Protein AF-A0A1H9GTB2-F1 (afdb_monomer_lite)

Organism: NCBI:txid89093

Foldseek 3Di:
DDQPDDPDDDCQPAPEALLVVLVVVLVVVVVVVVVCVVVVNDDWDKAKDKDAQQASYWYFYDPVRHIQPVHGQHDRMDIFDIFIDGPVDDSQLRCQRRQCRVCVSSVHRGHCAADNNSDGNDPPPD

pLDDT: mean 78.17, std 16.49, range [28.39, 95.5]

Secondary structure (DSSP, 8-state):
-------SS----EEEEHHHHHHHHHHHHHHHHHHHHHTT-PSPEEE--EEES-TT-EEEETTTTEE-TT-S---SEEEPPPEEE-SSS-HHHHHHHHHHHHHHHTT-SS-SSB-TTS-BSSTT--

Radius of gyration: 16.0 Å; chains: 1; bounding box: 36×33×42 Å

Structure (mmCIF, N/CA/C/O backbone):
data_AF-A0A1H9GTB2-F1
#
_entry.id   AF-A0A1H9GTB2-F1
#
loop_
_atom_site.group_PDB
_atom_site.id
_atom_site.type_symbol
_atom_site.label_atom_id
_atom_site.label_alt_id
_atom_site.label_comp_id
_atom_site.label_asym_id
_atom_site.label_entity_id
_atom_site.label_seq_id
_atom_site.pdbx_PDB_ins_code
_atom_site.Cartn_x
_atom_site.Cartn_y
_atom_site.Cartn_z
_atom_site.occupancy
_atom_site.B_iso_or_equiv
_atom_site.auth_seq_id
_atom_site.auth_comp_id
_atom_site.auth_asym_id
_atom_site.auth_atom_id
_atom_site.pdbx_PDB_model_num
ATOM 1 N N . MET A 1 1 ? 3.329 20.624 -9.822 1.00 33.88 1 MET A N 1
ATOM 2 C CA . MET A 1 1 ? 4.555 19.827 -9.603 1.00 33.88 1 MET A CA 1
ATOM 3 C C . MET A 1 1 ? 5.157 19.514 -10.962 1.00 33.88 1 MET A C 1
ATOM 5 O O . MET A 1 1 ? 4.438 19.056 -11.838 1.00 33.88 1 MET A O 1
ATOM 9 N N . MET A 1 2 ? 6.417 19.890 -11.166 1.00 28.39 2 MET A N 1
ATOM 10 C CA . MET A 1 2 ? 7.123 19.830 -12.449 1.00 28.39 2 MET A CA 1
ATOM 11 C C . MET A 1 2 ? 7.707 18.425 -12.641 1.00 28.39 2 MET A C 1
ATOM 13 O O . MET A 1 2 ? 8.536 18.002 -11.838 1.00 28.39 2 MET A O 1
ATOM 17 N N . ASN A 1 3 ? 7.294 17.713 -13.693 1.00 39.34 3 ASN A N 1
ATOM 18 C CA . ASN A 1 3 ? 7.993 16.511 -14.145 1.00 39.34 3 ASN A CA 1
ATOM 19 C C . ASN A 1 3 ? 9.388 16.935 -14.614 1.00 39.34 3 ASN A C 1
ATOM 21 O O . ASN A 1 3 ? 9.522 17.688 -15.579 1.00 39.34 3 ASN A O 1
ATOM 25 N N . ARG A 1 4 ? 10.431 16.489 -13.912 1.00 37.97 4 ARG A N 1
ATOM 26 C CA . ARG A 1 4 ? 11.813 16.672 -14.353 1.00 37.97 4 ARG A CA 1
ATOM 27 C C . ARG A 1 4 ? 12.033 15.747 -15.549 1.00 37.97 4 ARG A C 1
ATOM 29 O O . ARG A 1 4 ? 12.238 14.550 -15.381 1.00 37.97 4 ARG A O 1
ATOM 36 N N . VAL A 1 5 ? 11.939 16.298 -16.755 1.00 40.97 5 VAL A N 1
ATOM 37 C CA . VAL A 1 5 ? 12.338 15.599 -17.979 1.00 40.97 5 VAL A CA 1
ATOM 38 C C . VAL A 1 5 ? 13.863 15.524 -17.968 1.00 40.97 5 VAL A C 1
ATOM 40 O O . VAL A 1 5 ? 14.547 16.543 -18.051 1.00 40.97 5 VAL A O 1
ATOM 43 N N . SER A 1 6 ? 14.395 14.321 -17.769 1.00 39.34 6 SER A N 1
ATOM 44 C CA . SER A 1 6 ? 15.819 14.035 -17.924 1.00 39.34 6 SER A CA 1
ATOM 45 C C . SER A 1 6 ? 16.153 14.055 -19.417 1.00 39.34 6 SER A C 1
ATOM 47 O O . SER A 1 6 ? 15.658 13.219 -20.172 1.00 39.34 6 SER A O 1
ATOM 49 N N . ASN A 1 7 ? 16.967 15.020 -19.848 1.00 38.88 7 ASN A N 1
ATOM 50 C CA . ASN A 1 7 ? 17.449 15.167 -21.226 1.00 38.88 7 ASN A CA 1
ATOM 51 C C . ASN A 1 7 ? 18.557 14.150 -21.555 1.00 38.88 7 ASN A C 1
ATOM 53 O O . ASN A 1 7 ? 19.655 14.539 -21.933 1.00 38.88 7 ASN A O 1
ATOM 57 N N . ASN A 1 8 ? 18.269 12.856 -21.426 1.00 40.38 8 ASN A N 1
ATOM 58 C CA . ASN A 1 8 ? 19.108 11.780 -21.947 1.00 40.38 8 ASN A CA 1
ATOM 59 C C . ASN A 1 8 ? 18.211 10.752 -22.648 1.00 40.38 8 ASN A C 1
ATOM 61 O O . ASN A 1 8 ? 17.549 9.974 -21.972 1.00 40.38 8 ASN A O 1
ATOM 65 N N . GLY A 1 9 ? 18.201 10.777 -23.984 1.00 40.00 9 GLY A N 1
ATOM 66 C CA . GLY A 1 9 ? 18.066 9.628 -24.899 1.00 40.00 9 GLY A CA 1
ATOM 67 C C . GLY A 1 9 ? 16.837 8.716 -24.854 1.00 40.00 9 GLY A C 1
ATOM 68 O O . GLY A 1 9 ? 16.240 8.508 -25.894 1.00 40.00 9 GLY A O 1
ATOM 69 N N . ASP A 1 10 ? 16.445 8.196 -23.697 1.00 43.06 10 ASP A N 1
ATOM 70 C CA . ASP A 1 10 ? 15.351 7.241 -23.509 1.00 43.06 10 ASP A CA 1
ATOM 71 C C . ASP A 1 10 ? 14.720 7.509 -22.140 1.00 43.06 10 ASP A C 1
ATOM 73 O O . ASP A 1 10 ? 15.022 6.876 -21.127 1.00 43.06 10 ASP A O 1
ATOM 77 N N . SER A 1 11 ? 13.855 8.520 -22.074 1.00 45.69 11 SER A N 1
ATOM 78 C CA . SER A 1 11 ? 13.128 8.860 -20.850 1.00 45.69 11 SER A CA 1
ATOM 79 C C . SER A 1 11 ? 1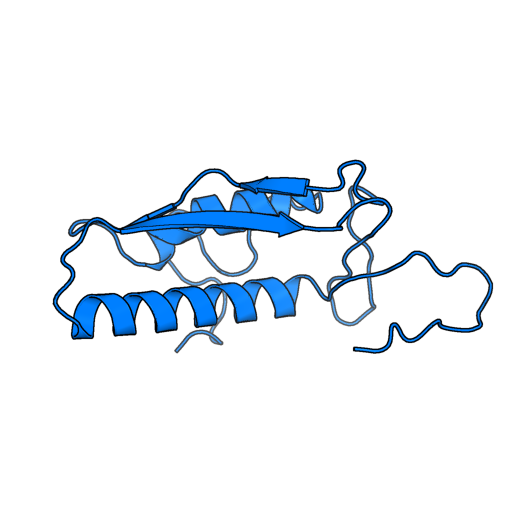1.930 7.925 -20.680 1.00 45.69 11 SER A C 1
ATOM 81 O O . SER A 1 11 ? 10.780 8.324 -20.839 1.00 45.69 11 SER A O 1
ATOM 83 N N . GLN A 1 12 ? 12.199 6.662 -20.331 1.00 54.88 12 GLN A N 1
ATOM 84 C CA . GLN A 1 12 ? 11.199 5.808 -19.686 1.00 54.88 12 GLN A CA 1
ATOM 85 C C . GLN A 1 12 ? 10.668 6.588 -18.470 1.00 54.88 12 GLN A C 1
ATOM 87 O O . GLN A 1 12 ? 11.468 6.926 -17.587 1.00 54.88 12 GLN A O 1
ATOM 92 N N . PRO A 1 13 ? 9.374 6.955 -18.413 1.00 60.03 13 PRO A N 1
ATOM 93 C CA . PRO A 1 13 ? 8.840 7.788 -17.346 1.00 60.03 13 PRO A CA 1
ATOM 94 C C . PRO A 1 13 ? 8.769 6.952 -16.065 1.00 60.03 13 PRO A C 1
ATOM 96 O O . PRO A 1 13 ? 7.751 6.356 -15.721 1.00 60.03 13 PRO A O 1
ATOM 99 N N . THR A 1 14 ? 9.898 6.889 -15.370 1.00 63.69 14 THR A N 1
ATOM 100 C CA . THR A 1 14 ? 10.035 6.242 -14.071 1.00 63.69 14 THR A CA 1
ATOM 101 C C . THR A 1 14 ? 9.286 7.099 -13.062 1.00 63.69 14 THR A C 1
ATOM 103 O O . THR A 1 14 ? 9.642 8.261 -12.863 1.00 63.69 14 THR A O 1
ATOM 106 N N . ILE A 1 15 ? 8.220 6.572 -12.459 1.00 61.81 15 ILE A N 1
ATOM 107 C CA . ILE A 1 15 ? 7.374 7.380 -11.569 1.00 61.81 15 ILE A CA 1
ATOM 108 C C . ILE A 1 15 ? 7.927 7.422 -10.152 1.00 61.81 15 ILE A C 1
ATOM 110 O O . ILE A 1 15 ? 7.918 8.488 -9.545 1.00 61.81 15 ILE A O 1
ATOM 114 N N . TYR A 1 16 ? 8.361 6.277 -9.610 1.00 68.50 16 TYR A N 1
ATOM 115 C CA . TYR A 1 16 ? 8.626 6.132 -8.176 1.00 68.50 16 TYR A CA 1
ATOM 116 C C . TYR A 1 16 ? 9.695 5.081 -7.873 1.00 68.50 16 TYR A C 1
ATOM 118 O O . TYR A 1 16 ? 9.810 4.077 -8.572 1.00 68.50 16 TYR A O 1
ATOM 126 N N . ARG A 1 17 ? 10.425 5.308 -6.776 1.00 81.19 17 ARG A N 1
ATOM 127 C CA . ARG A 1 17 ? 11.180 4.273 -6.064 1.00 81.19 17 ARG A CA 1
ATOM 128 C C . ARG A 1 17 ? 10.197 3.442 -5.239 1.00 81.19 17 ARG A C 1
ATOM 130 O O . ARG A 1 17 ? 9.597 3.985 -4.312 1.00 81.19 17 ARG A O 1
ATOM 137 N N . TRP A 1 18 ? 9.988 2.186 -5.627 1.00 82.25 18 TRP A N 1
ATOM 138 C CA . TRP A 1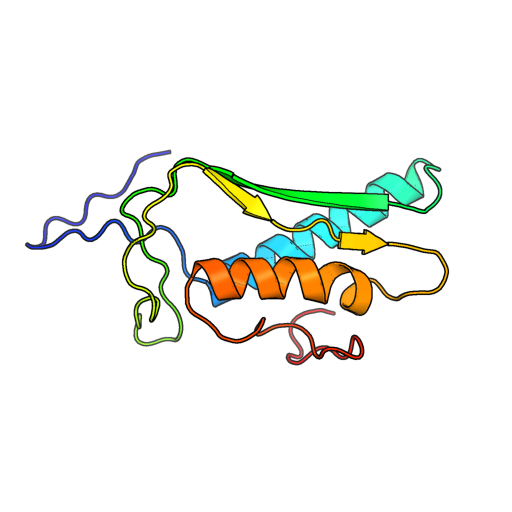 18 ? 8.984 1.279 -5.066 1.00 82.25 18 TRP A CA 1
ATOM 139 C C . TRP A 1 18 ? 9.165 1.084 -3.561 1.00 82.25 18 TRP A C 1
ATOM 141 O O . TRP A 1 18 ? 8.225 1.320 -2.814 1.00 82.25 18 TRP A O 1
ATOM 151 N N . ASP A 1 19 ? 10.386 0.778 -3.123 1.00 79.00 19 ASP A N 1
ATOM 152 C CA . ASP A 1 19 ? 10.764 0.600 -1.715 1.00 79.00 19 ASP A CA 1
ATOM 153 C C . ASP A 1 19 ? 10.309 1.771 -0.827 1.00 79.00 19 ASP A C 1
ATOM 155 O O . ASP A 1 19 ? 9.662 1.593 0.202 1.00 79.00 19 ASP A O 1
ATOM 159 N N . ARG A 1 20 ? 10.576 2.999 -1.277 1.00 84.25 20 ARG A N 1
ATOM 160 C CA . ARG A 1 20 ? 10.210 4.218 -0.543 1.00 84.25 20 ARG A CA 1
ATOM 161 C C . ARG A 1 20 ? 8.724 4.531 -0.627 1.00 84.25 20 ARG A C 1
ATOM 163 O O . ARG A 1 20 ? 8.152 5.069 0.316 1.00 84.25 20 ARG A O 1
ATOM 170 N N . PHE A 1 21 ? 8.114 4.273 -1.781 1.00 86.00 21 PHE A N 1
ATOM 171 C CA . PHE A 1 21 ? 6.685 4.487 -1.974 1.00 86.00 21 PHE A CA 1
ATOM 172 C C . PHE A 1 21 ? 5.871 3.557 -1.076 1.00 86.00 21 PHE A C 1
ATOM 174 O O . PHE A 1 21 ? 4.928 4.009 -0.432 1.00 86.00 21 PHE A O 1
ATOM 181 N N . GLU A 1 22 ? 6.259 2.286 -1.025 1.00 86.75 22 GLU A N 1
ATOM 182 C CA . GLU A 1 22 ? 5.618 1.253 -0.223 1.00 86.75 22 GLU A CA 1
ATOM 183 C C . GLU A 1 22 ? 5.634 1.636 1.263 1.00 86.75 22 GLU A C 1
ATOM 185 O O . GLU A 1 22 ? 4.580 1.685 1.901 1.00 86.75 22 GLU A O 1
ATOM 190 N N . GLU A 1 23 ? 6.806 2.011 1.786 1.00 87.50 23 GLU A N 1
ATOM 191 C CA . GLU A 1 23 ? 6.973 2.469 3.171 1.00 87.50 23 GLU A CA 1
ATOM 192 C C . GLU A 1 23 ? 6.144 3.725 3.463 1.00 87.50 23 GLU A C 1
ATOM 194 O O . GLU A 1 23 ? 5.387 3.780 4.435 1.00 87.50 23 GLU A O 1
ATOM 199 N N . TYR A 1 24 ? 6.235 4.733 2.592 1.00 89.62 24 TYR A N 1
ATOM 200 C CA . TYR A 1 24 ? 5.500 5.980 2.771 1.00 89.62 24 TYR A CA 1
ATOM 201 C C . TYR A 1 24 ? 3.984 5.760 2.769 1.00 89.62 24 TYR A C 1
ATOM 203 O O . TYR A 1 24 ? 3.270 6.344 3.586 1.00 89.62 24 TYR A O 1
ATOM 211 N N . LEU A 1 25 ? 3.483 4.907 1.874 1.00 90.38 25 LEU A N 1
ATOM 212 C CA . LEU A 1 25 ? 2.066 4.580 1.801 1.00 90.38 25 LEU A CA 1
ATOM 213 C C . LEU A 1 25 ? 1.601 3.864 3.073 1.00 90.38 25 LEU A C 1
ATOM 215 O O . LEU A 1 25 ? 0.574 4.246 3.629 1.00 90.38 25 LEU A O 1
ATOM 219 N N . ALA A 1 26 ? 2.361 2.880 3.563 1.00 89.94 26 ALA A N 1
ATOM 220 C CA . ALA A 1 26 ? 2.058 2.182 4.812 1.00 89.94 26 ALA A CA 1
ATOM 221 C C . ALA A 1 26 ? 1.927 3.152 5.994 1.00 89.94 26 ALA A C 1
ATOM 223 O O . ALA A 1 26 ? 0.926 3.117 6.713 1.00 89.94 26 ALA A O 1
ATOM 224 N N . ILE A 1 27 ? 2.901 4.055 6.152 1.00 90.62 27 ILE A N 1
ATOM 225 C CA . ILE A 1 27 ? 2.903 5.069 7.214 1.00 90.62 27 ILE A CA 1
ATOM 226 C C . ILE A 1 27 ? 1.668 5.963 7.103 1.00 90.62 27 ILE A C 1
ATOM 228 O O . ILE A 1 27 ? 0.963 6.164 8.088 1.00 90.62 27 ILE A O 1
ATOM 232 N N . LYS A 1 28 ? 1.355 6.467 5.904 1.00 92.94 28 LYS A N 1
ATOM 233 C CA . LYS A 1 28 ? 0.209 7.369 5.712 1.00 92.94 28 LYS A CA 1
ATOM 234 C C . LYS A 1 28 ? -1.131 6.690 5.957 1.00 92.94 28 LYS A C 1
ATOM 236 O O . LYS A 1 28 ? -2.045 7.328 6.471 1.00 92.94 28 LYS A O 1
ATOM 241 N N . ILE A 1 29 ? -1.254 5.409 5.616 1.00 91.75 29 ILE A N 1
ATOM 242 C CA . ILE A 1 29 ? -2.457 4.638 5.930 1.00 91.75 29 ILE A CA 1
ATOM 243 C C . ILE A 1 29 ? -2.568 4.456 7.449 1.00 91.75 29 ILE A C 1
ATOM 245 O O . ILE A 1 29 ? -3.634 4.735 7.993 1.00 91.75 29 ILE A O 1
ATOM 249 N N . LYS A 1 30 ? -1.482 4.073 8.139 1.00 90.69 30 LYS A N 1
ATOM 250 C CA . LYS A 1 30 ? -1.455 3.941 9.607 1.00 90.69 30 LYS A CA 1
ATOM 251 C C . LYS A 1 30 ? -1.877 5.240 10.301 1.00 90.69 30 LYS A C 1
ATOM 253 O O . LYS A 1 30 ? -2.826 5.218 11.078 1.00 90.69 30 LYS A O 1
ATOM 258 N N . GLU A 1 31 ? -1.248 6.362 9.951 1.00 92.88 31 GLU A N 1
ATOM 259 C CA . GLU A 1 31 ? -1.586 7.688 10.490 1.00 92.88 31 GLU A CA 1
ATOM 260 C C . GLU A 1 31 ? -3.069 8.036 10.263 1.00 92.88 31 GLU A C 1
ATOM 262 O O . GLU A 1 31 ? -3.745 8.529 11.163 1.00 92.88 31 GLU A O 1
ATOM 267 N N . LEU A 1 32 ? -3.608 7.764 9.067 1.00 91.94 32 LEU A N 1
ATOM 268 C CA . LEU A 1 32 ? -5.017 8.022 8.766 1.00 91.94 32 LEU A CA 1
ATOM 269 C C . LEU A 1 32 ? -5.953 7.185 9.646 1.00 91.94 32 LEU A C 1
ATOM 271 O O . LEU A 1 32 ? -6.976 7.688 10.104 1.00 91.94 32 LEU A O 1
ATOM 275 N N . ILE A 1 33 ? -5.624 5.915 9.875 1.00 90.75 33 ILE A N 1
ATOM 276 C CA . ILE A 1 33 ? -6.420 5.027 10.728 1.00 90.75 33 ILE A CA 1
ATOM 277 C C . ILE A 1 33 ? -6.404 5.508 12.173 1.00 90.75 33 ILE A C 1
ATOM 279 O O . ILE A 1 33 ? -7.461 5.546 12.794 1.00 90.75 33 ILE A O 1
ATOM 283 N N . GLU A 1 34 ? -5.240 5.890 12.695 1.00 91.38 34 GLU A N 1
ATOM 284 C CA . GLU A 1 34 ? -5.109 6.442 14.047 1.00 91.38 34 GLU A CA 1
ATOM 285 C C . GLU A 1 34 ? -6.009 7.672 14.212 1.00 91.38 34 GLU A C 1
ATOM 287 O O . GLU A 1 34 ? -6.833 7.710 15.122 1.00 91.38 34 GLU A O 1
ATOM 292 N N . VAL A 1 35 ? -5.981 8.597 13.245 1.00 94.75 35 VAL A N 1
ATOM 293 C CA . VAL A 1 35 ? -6.887 9.755 13.231 1.00 94.75 35 VAL A CA 1
ATOM 294 C C . VAL A 1 35 ? -8.359 9.325 13.194 1.00 94.75 35 VAL A C 1
ATOM 296 O O . VAL A 1 35 ? -9.168 9.851 13.946 1.00 94.75 35 VAL A O 1
ATOM 299 N N . ILE A 1 36 ? -8.747 8.369 12.348 1.00 91.88 36 ILE A N 1
ATOM 300 C CA . ILE A 1 36 ? -10.140 7.890 12.268 1.00 91.88 36 ILE A CA 1
ATOM 301 C C . ILE A 1 36 ? -10.618 7.332 13.621 1.00 91.88 36 ILE A C 1
ATOM 303 O O . ILE A 1 36 ? -11.732 7.638 14.057 1.00 91.88 36 ILE A O 1
ATOM 307 N N . LEU A 1 37 ? -9.773 6.545 14.292 1.00 90.56 37 LEU A N 1
ATOM 308 C CA . LEU A 1 37 ? -10.076 5.950 15.593 1.00 90.56 37 LEU A CA 1
ATOM 309 C C . LEU A 1 37 ? -10.161 7.010 16.699 1.00 90.56 37 LEU A C 1
ATOM 311 O O . LEU A 1 37 ? -11.086 6.955 17.511 1.00 90.56 37 LEU A O 1
ATOM 315 N N . ASP A 1 38 ? -9.269 8.003 16.692 1.00 94.25 38 ASP A N 1
ATOM 316 C CA . ASP A 1 38 ? -9.277 9.125 17.642 1.00 94.25 38 ASP A CA 1
ATOM 317 C C . ASP A 1 38 ? -10.557 9.969 17.537 1.00 94.25 38 ASP A C 1
ATOM 319 O O . ASP A 1 38 ? -11.038 10.518 18.528 1.00 94.25 38 ASP A O 1
ATOM 323 N N . TYR A 1 39 ? -11.160 10.027 16.347 1.00 95.50 39 TYR A N 1
ATOM 324 C CA . TYR A 1 39 ? -12.461 10.664 16.117 1.00 95.50 39 TYR A CA 1
ATOM 325 C C . TYR A 1 39 ? -13.661 9.790 16.529 1.00 95.50 39 TYR A C 1
ATOM 327 O O . TYR A 1 39 ? -14.812 10.187 16.338 1.00 95.50 39 TYR A O 1
ATOM 335 N N . GLY A 1 40 ? -13.422 8.610 17.108 1.00 91.88 40 GLY A N 1
ATOM 336 C CA . GLY A 1 40 ? -14.461 7.713 17.613 1.00 91.88 40 GLY A CA 1
ATOM 337 C C . GLY A 1 40 ? -15.143 6.866 16.538 1.00 91.88 40 GLY A C 1
ATOM 338 O O . GLY A 1 40 ? -16.184 6.263 16.808 1.00 91.88 40 GLY A O 1
ATOM 339 N N . ILE A 1 41 ? -14.586 6.795 15.325 1.00 91.06 41 ILE A N 1
ATOM 340 C CA . ILE A 1 41 ? -15.088 5.894 14.285 1.00 91.06 41 ILE A CA 1
ATOM 341 C C . ILE A 1 41 ? -14.561 4.495 14.590 1.00 91.06 41 ILE A C 1
ATOM 343 O O . ILE A 1 41 ? -13.374 4.211 14.450 1.00 91.06 41 ILE A O 1
ATOM 347 N N . ALA A 1 42 ? -15.455 3.615 15.029 1.00 89.50 42 ALA A N 1
ATOM 348 C CA . ALA A 1 42 ? -15.097 2.249 15.367 1.00 89.50 42 ALA A CA 1
ATOM 349 C C . ALA A 1 42 ? -14.744 1.423 14.122 1.00 89.50 42 ALA A C 1
ATOM 351 O O . ALA A 1 42 ? -15.250 1.645 13.020 1.00 89.50 42 ALA A O 1
ATOM 352 N N . LYS A 1 43 ? -13.902 0.412 14.338 1.00 89.50 43 LYS A N 1
ATOM 353 C CA . LYS A 1 43 ? -13.662 -0.662 13.373 1.00 89.50 43 LYS A CA 1
ATOM 354 C C . LYS A 1 43 ? -14.988 -1.399 13.055 1.00 89.50 43 LYS A C 1
ATOM 356 O O . LYS A 1 43 ? -15.875 -1.440 13.908 1.00 89.50 43 LYS A O 1
ATOM 361 N N . PRO A 1 44 ? -15.128 -2.020 11.868 1.00 91.81 44 PRO A N 1
ATOM 362 C CA . PRO A 1 44 ? -14.084 -2.227 10.870 1.00 91.81 44 PRO A CA 1
ATOM 363 C C . PRO A 1 44 ? -13.852 -1.059 9.909 1.00 91.81 44 PRO A C 1
ATOM 365 O O . PRO A 1 44 ? -14.763 -0.301 9.589 1.00 91.81 44 PRO A O 1
ATOM 368 N N . ILE A 1 45 ? -12.622 -0.969 9.396 1.00 90.06 45 ILE A N 1
ATOM 369 C CA . ILE A 1 45 ? -12.208 0.030 8.402 1.00 90.06 45 ILE A CA 1
ATOM 370 C C . ILE A 1 45 ? -11.813 -0.688 7.110 1.00 90.06 45 ILE A C 1
ATOM 372 O O . ILE A 1 45 ? -10.964 -1.581 7.118 1.00 90.06 45 ILE A O 1
ATOM 376 N N . TYR A 1 46 ? -12.416 -0.272 5.995 1.00 90.19 46 TYR A N 1
ATOM 377 C CA . TYR A 1 46 ? -12.058 -0.738 4.656 1.00 90.19 46 TYR A CA 1
ATOM 378 C C . TYR A 1 46 ? -11.051 0.211 4.013 1.00 90.19 46 TYR A C 1
ATOM 380 O O . TYR A 1 46 ? -11.265 1.423 3.979 1.00 90.19 46 TYR A O 1
ATOM 388 N N . ILE A 1 47 ? -9.979 -0.345 3.457 1.00 88.81 47 ILE A N 1
ATOM 389 C CA . ILE A 1 47 ? -8.922 0.419 2.795 1.00 88.81 47 ILE A CA 1
ATOM 390 C C . ILE A 1 47 ? -8.979 0.128 1.306 1.00 88.81 47 ILE A C 1
ATOM 392 O O . ILE A 1 47 ? -8.727 -0.995 0.885 1.00 88.81 47 ILE A O 1
ATOM 396 N N . PHE A 1 48 ? -9.259 1.152 0.504 1.00 89.50 48 PHE A N 1
ATOM 397 C CA . PHE A 1 48 ? -9.210 1.072 -0.952 1.00 89.50 48 PHE A CA 1
ATOM 398 C C . PHE A 1 48 ? -8.041 1.905 -1.463 1.00 89.50 48 PHE A C 1
ATOM 400 O O . PHE A 1 48 ? -7.949 3.095 -1.165 1.00 89.50 48 PHE A O 1
ATOM 407 N N . VAL A 1 49 ? -7.177 1.295 -2.275 1.00 90.25 49 VAL A N 1
ATOM 408 C CA . VAL A 1 49 ? -6.074 1.999 -2.936 1.00 90.25 49 VAL A CA 1
ATOM 409 C C . VAL A 1 49 ? -6.295 1.976 -4.441 1.00 90.25 49 VAL A C 1
ATOM 411 O O . VAL A 1 49 ? -6.660 0.956 -5.028 1.00 90.25 49 VAL A O 1
ATOM 414 N N . SER A 1 50 ? -6.106 3.128 -5.078 1.00 91.38 50 SER A N 1
ATOM 415 C CA . SER A 1 50 ? -6.119 3.260 -6.532 1.00 91.38 50 SER A CA 1
ATOM 416 C C . SER A 1 50 ? -4.900 4.048 -6.981 1.00 91.38 50 SER A C 1
ATOM 418 O O . SER A 1 50 ? -4.657 5.151 -6.495 1.00 91.38 50 SER A O 1
ATOM 420 N N . LEU A 1 51 ? -4.152 3.490 -7.926 1.00 88.75 51 LEU A N 1
ATOM 421 C CA . LEU A 1 51 ? -3.093 4.203 -8.624 1.00 88.75 51 LEU A CA 1
ATOM 422 C C . LEU A 1 51 ? -3.699 4.905 -9.839 1.00 88.75 51 LEU A C 1
ATOM 424 O O . LEU A 1 51 ? -4.452 4.294 -10.598 1.00 88.75 51 LEU A O 1
ATOM 428 N N . LEU A 1 52 ? -3.380 6.186 -10.011 1.00 90.25 52 LEU A N 1
ATOM 429 C CA . LEU A 1 52 ? -3.935 7.039 -11.061 1.00 90.25 52 LEU A CA 1
ATOM 430 C C . LEU A 1 52 ? -2.830 7.552 -11.985 1.00 90.25 52 LEU A C 1
ATOM 432 O O . LEU A 1 52 ? -1.719 7.842 -11.536 1.00 90.25 52 LEU A O 1
ATOM 436 N N . ASN A 1 53 ? -3.168 7.740 -13.260 1.00 87.75 53 ASN A N 1
ATOM 437 C CA . ASN A 1 53 ? -2.272 8.232 -14.304 1.00 87.75 53 ASN A CA 1
ATOM 438 C C . ASN A 1 53 ? -0.992 7.394 -14.428 1.00 87.75 53 ASN A C 1
ATOM 440 O O . ASN A 1 53 ? 0.102 7.958 -14.510 1.00 87.75 53 ASN A O 1
ATOM 444 N N . VAL A 1 54 ? -1.088 6.065 -14.343 1.00 87.38 54 VAL A N 1
ATOM 445 C CA . VAL A 1 54 ? 0.089 5.177 -14.299 1.00 87.38 54 VAL A CA 1
ATOM 446 C C . VAL A 1 54 ? 0.484 4.582 -15.649 1.00 87.38 54 VAL A C 1
ATOM 448 O O . VAL A 1 54 ? 1.489 3.885 -15.727 1.00 87.38 54 VAL A O 1
ATOM 451 N N . LYS A 1 55 ? -0.223 4.905 -16.735 1.00 88.62 55 LYS A N 1
ATOM 452 C CA . LYS A 1 55 ? 0.066 4.326 -18.051 1.00 88.62 55 LYS A CA 1
ATOM 453 C C . LYS A 1 55 ? 1.461 4.696 -18.564 1.00 88.62 55 LYS A C 1
ATOM 455 O O . LYS A 1 55 ? 1.864 5.856 -18.528 1.00 88.62 55 LYS A O 1
ATOM 460 N N . GLY A 1 56 ? 2.154 3.705 -19.124 1.00 85.56 56 GLY A N 1
ATOM 461 C CA . GLY A 1 56 ? 3.454 3.840 -19.785 1.00 85.56 56 GLY A CA 1
ATOM 462 C C . GLY A 1 56 ? 4.619 4.028 -18.823 1.00 85.56 56 GLY A C 1
ATOM 463 O O . GLY A 1 56 ? 5.720 4.352 -19.256 1.00 85.56 56 GLY A O 1
ATOM 464 N N . LYS A 1 57 ? 4.377 3.853 -17.528 1.00 85.19 57 LYS A N 1
ATOM 465 C CA . LYS A 1 57 ? 5.319 4.207 -16.487 1.00 85.19 57 LYS A CA 1
ATOM 466 C C . LYS A 1 57 ? 5.864 2.986 -15.744 1.00 85.19 57 LYS A C 1
ATOM 468 O O . LYS A 1 57 ? 5.176 1.975 -15.632 1.00 85.19 57 LYS A O 1
ATOM 473 N N . THR A 1 58 ? 7.072 3.110 -15.200 1.00 84.50 58 THR A N 1
ATOM 474 C CA . THR A 1 58 ? 7.782 2.057 -14.451 1.00 84.50 58 THR A CA 1
ATOM 475 C C . THR A 1 58 ? 8.102 2.511 -13.027 1.00 84.50 58 THR A C 1
ATOM 477 O O . THR A 1 58 ? 8.116 3.713 -12.737 1.00 84.50 58 THR A O 1
ATOM 480 N N . ALA A 1 59 ? 8.364 1.564 -12.126 1.00 81.62 59 ALA A N 1
ATOM 481 C CA . ALA A 1 59 ? 8.987 1.869 -10.837 1.00 81.62 59 ALA A CA 1
ATOM 482 C C . ALA A 1 59 ? 10.455 1.419 -10.836 1.00 81.62 59 ALA A C 1
ATOM 484 O O . ALA A 1 59 ? 10.866 0.595 -11.654 1.00 81.62 59 ALA A O 1
ATOM 485 N N . THR A 1 60 ? 11.248 1.990 -9.935 1.00 84.12 60 THR A N 1
ATOM 486 C CA . THR A 1 60 ? 12.608 1.525 -9.651 1.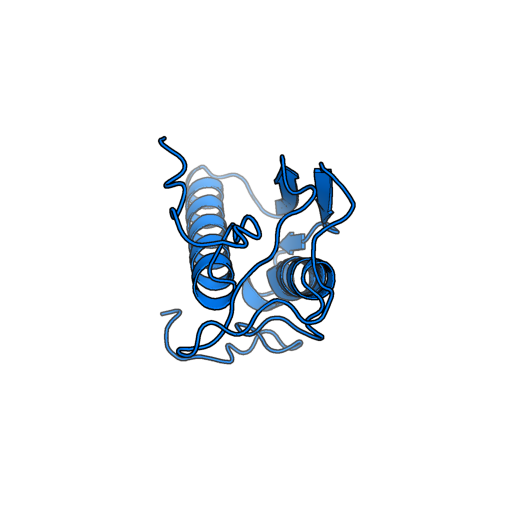00 84.12 60 THR A CA 1
ATOM 487 C C . THR A 1 60 ? 12.700 0.923 -8.262 1.00 84.12 60 THR A C 1
ATOM 489 O O . THR A 1 60 ? 11.927 1.279 -7.375 1.00 84.12 60 THR A O 1
ATOM 492 N N . PHE A 1 61 ? 13.647 0.021 -8.052 1.00 76.00 61 PHE A N 1
ATOM 493 C CA . PHE A 1 61 ? 13.939 -0.583 -6.762 1.00 76.00 61 PHE A CA 1
ATOM 494 C C . PHE A 1 61 ? 15.452 -0.713 -6.557 1.00 76.00 61 PHE A C 1
ATOM 496 O O . PHE A 1 61 ? 16.241 -0.573 -7.492 1.00 76.00 61 PHE A O 1
ATOM 503 N N . GLY A 1 62 ? 15.856 -0.932 -5.305 1.00 70.81 62 GLY A N 1
ATOM 504 C CA . GLY A 1 62 ? 17.264 -1.060 -4.937 1.00 70.81 62 GLY A CA 1
ATOM 505 C C . GLY A 1 62 ? 18.061 0.247 -5.043 1.00 70.81 62 GLY A C 1
ATOM 506 O O . GLY A 1 62 ? 17.573 1.303 -5.455 1.00 70.81 62 GLY A O 1
ATOM 507 N N . GLU A 1 63 ? 19.322 0.191 -4.620 1.00 69.25 63 GLU A N 1
ATOM 508 C CA . GLU A 1 63 ? 20.233 1.343 -4.678 1.00 69.25 63 GLU A CA 1
ATOM 509 C C . GLU A 1 63 ? 20.757 1.614 -6.092 1.00 69.25 63 GLU A C 1
ATOM 511 O O . GLU A 1 63 ? 21.089 2.754 -6.416 1.00 69.25 63 GLU A O 1
ATOM 516 N N . TRP A 1 64 ? 20.761 0.587 -6.943 1.00 70.06 64 TRP A N 1
ATOM 517 C CA . TRP A 1 64 ? 21.285 0.632 -8.308 1.00 70.06 64 TRP A CA 1
ATOM 518 C C . TRP A 1 64 ? 20.261 1.110 -9.346 1.00 70.06 64 TRP A C 1
ATOM 520 O O . TRP A 1 64 ? 20.617 1.317 -10.504 1.00 70.06 64 TRP A O 1
ATOM 530 N N . GLY A 1 65 ? 19.015 1.367 -8.928 1.00 66.50 65 GLY A N 1
ATOM 531 C CA . GLY A 1 65 ? 17.968 1.898 -9.802 1.00 66.50 65 GLY A CA 1
ATOM 532 C C . GLY A 1 65 ? 17.385 0.858 -1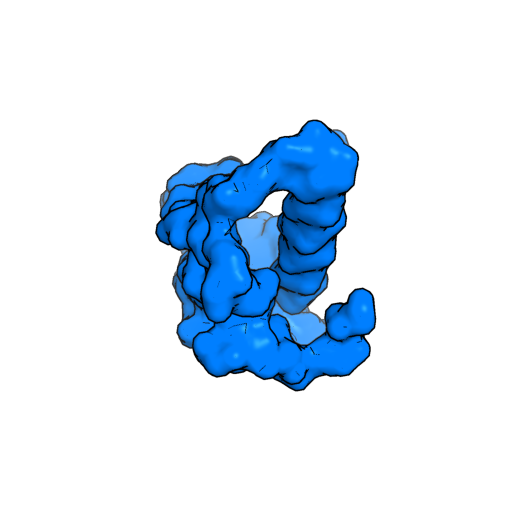0.756 1.00 66.50 65 GLY A C 1
ATOM 533 O O . GLY A 1 65 ? 16.959 1.216 -11.855 1.00 66.50 65 GLY A O 1
ATOM 534 N N . ASP A 1 66 ? 17.362 -0.404 -10.333 1.00 73.50 66 ASP A N 1
ATOM 535 C CA . ASP A 1 66 ? 16.783 -1.511 -11.087 1.00 73.50 66 ASP A CA 1
ATOM 536 C C . ASP A 1 66 ? 15.311 -1.220 -11.399 1.00 73.50 66 ASP A C 1
ATOM 538 O O . ASP A 1 66 ? 14.590 -0.674 -10.565 1.00 73.50 66 ASP A O 1
ATOM 542 N N . GLN A 1 67 ? 14.849 -1.533 -12.609 1.00 74.06 67 GLN A N 1
ATOM 543 C CA . GLN A 1 67 ? 13.474 -1.250 -13.034 1.00 74.06 67 GLN A CA 1
ATOM 544 C C . GLN A 1 67 ? 12.535 -2.419 -12.757 1.00 74.06 67 GLN A C 1
ATOM 546 O O . GLN A 1 67 ? 12.951 -3.574 -12.742 1.00 74.06 67 GLN A O 1
ATOM 551 N N . THR A 1 68 ? 11.247 -2.112 -12.601 1.00 69.44 68 THR A N 1
ATOM 552 C CA . THR A 1 68 ? 10.183 -3.099 -12.394 1.00 69.44 68 THR A CA 1
ATOM 553 C C . THR A 1 68 ? 10.276 -4.289 -13.346 1.00 69.44 68 THR A C 1
ATOM 555 O O . THR A 1 68 ? 10.254 -4.072 -14.563 1.00 69.44 68 THR A O 1
ATOM 558 N N . PRO A 1 69 ? 10.286 -5.535 -12.829 1.00 70.94 69 PRO A N 1
ATOM 559 C CA . PRO A 1 69 ? 10.409 -6.738 -13.655 1.00 70.94 69 PRO A CA 1
ATOM 560 C C . PRO A 1 69 ? 9.332 -6.850 -14.741 1.00 70.94 69 PRO A C 1
ATOM 562 O O . PRO A 1 69 ? 9.588 -7.375 -15.821 1.00 70.94 69 PRO A O 1
ATOM 565 N N . GLY A 1 70 ? 8.131 -6.326 -14.471 1.00 71.69 70 GLY A N 1
ATOM 566 C CA . GLY A 1 70 ? 6.992 -6.367 -15.394 1.00 71.69 70 GLY A CA 1
ATOM 567 C C . GLY A 1 70 ? 7.041 -5.359 -16.550 1.00 71.69 70 GLY A C 1
ATOM 568 O O . GLY A 1 70 ? 6.162 -5.391 -17.409 1.00 71.69 70 GLY A O 1
ATOM 569 N N . GLY A 1 71 ? 8.035 -4.464 -16.591 1.00 81.31 71 GLY A N 1
ATOM 570 C CA . GLY A 1 71 ? 8.092 -3.378 -17.573 1.00 81.31 71 GLY A CA 1
ATOM 571 C C . GLY A 1 71 ? 7.057 -2.265 -17.321 1.00 81.31 71 GLY A C 1
ATOM 572 O O . GLY A 1 71 ? 6.568 -2.117 -16.199 1.00 81.31 71 GLY A O 1
ATOM 573 N N . PRO A 1 72 ? 6.758 -1.421 -18.329 1.00 85.38 72 PRO A N 1
ATOM 574 C CA . PRO A 1 72 ? 5.827 -0.303 -18.182 1.00 85.38 72 PRO A CA 1
ATOM 575 C C . PRO A 1 72 ? 4.379 -0.745 -17.945 1.00 85.38 72 PRO A C 1
ATOM 577 O O . PRO A 1 72 ? 3.861 -1.634 -18.619 1.00 85.38 72 PRO A O 1
ATOM 580 N N . LEU A 1 73 ? 3.685 -0.052 -17.042 1.00 85.94 73 LEU A N 1
ATOM 581 C CA . LEU A 1 73 ? 2.278 -0.307 -16.747 1.00 85.94 73 LEU A CA 1
ATOM 582 C C . LEU A 1 73 ? 1.381 0.007 -17.954 1.00 85.94 73 LEU A C 1
ATOM 584 O O . LEU A 1 73 ? 1.443 1.086 -18.546 1.00 85.94 73 LEU A O 1
ATOM 588 N N . MET A 1 74 ? 0.492 -0.926 -18.297 1.00 87.31 74 MET A N 1
ATOM 589 C CA . MET A 1 74 ? -0.375 -0.815 -19.481 1.00 87.31 74 MET A CA 1
ATOM 590 C C . MET A 1 74 ? -1.655 -0.008 -19.229 1.00 87.31 74 MET A C 1
ATOM 592 O O . MET A 1 74 ? -2.228 0.576 -20.153 1.00 87.31 74 MET A O 1
ATOM 596 N N . GLN A 1 75 ? -2.117 0.007 -17.980 1.00 86.75 75 GLN A N 1
ATOM 597 C CA . GLN A 1 75 ? -3.360 0.647 -17.559 1.00 86.75 75 GLN A CA 1
ATOM 598 C C . GLN A 1 75 ? -3.090 2.045 -17.007 1.00 86.75 75 GLN A C 1
ATOM 600 O O . GLN A 1 75 ? -2.033 2.303 -16.444 1.00 86.75 75 GLN A O 1
ATOM 605 N N . ASP A 1 76 ? -4.060 2.947 -17.155 1.00 87.44 76 ASP A N 1
ATOM 606 C CA . ASP A 1 76 ? -3.954 4.307 -16.617 1.00 87.44 76 ASP A CA 1
ATOM 607 C C . ASP A 1 76 ? -4.445 4.418 -15.169 1.00 87.44 76 ASP A C 1
ATOM 609 O O . ASP A 1 76 ? -3.932 5.213 -14.384 1.00 87.44 76 ASP A O 1
ATOM 613 N N . ILE A 1 77 ? -5.414 3.576 -14.808 1.00 89.50 77 ILE A N 1
ATOM 614 C CA . ILE A 1 77 ? -5.977 3.472 -13.465 1.00 89.50 77 ILE A CA 1
ATOM 615 C C . ILE A 1 77 ? -5.893 2.015 -13.036 1.00 89.50 77 ILE A C 1
ATOM 617 O O . ILE A 1 77 ? -6.387 1.139 -13.745 1.00 89.50 77 ILE A O 1
ATOM 621 N N . ILE A 1 78 ? -5.320 1.776 -11.860 1.00 88.56 78 ILE A N 1
ATOM 622 C CA . ILE A 1 78 ? -5.199 0.442 -11.273 1.00 88.56 78 ILE A CA 1
ATOM 623 C C . ILE A 1 78 ? -5.865 0.463 -9.907 1.00 88.56 78 ILE A C 1
ATOM 625 O O . ILE A 1 78 ? -5.509 1.267 -9.048 1.00 88.56 78 ILE A O 1
ATOM 629 N N . LYS A 1 79 ? -6.856 -0.409 -9.720 1.00 88.31 79 LYS A N 1
ATOM 630 C CA . LYS A 1 79 ? -7.598 -0.551 -8.465 1.00 88.31 79 LYS A CA 1
ATOM 631 C C . LYS A 1 79 ? -7.118 -1.795 -7.744 1.00 88.31 79 LYS A C 1
ATOM 633 O O . LYS A 1 79 ? -7.046 -2.862 -8.348 1.00 88.31 79 LYS A O 1
ATOM 638 N N . ILE A 1 80 ? -6.818 -1.644 -6.466 1.00 87.25 80 ILE A N 1
ATOM 639 C CA . ILE A 1 80 ? -6.270 -2.710 -5.638 1.00 87.25 80 ILE A CA 1
ATOM 640 C C . ILE A 1 80 ? -7.386 -3.350 -4.820 1.00 87.25 80 ILE A C 1
ATOM 642 O O . ILE A 1 80 ? -8.350 -2.680 -4.439 1.00 87.25 80 ILE A O 1
ATOM 646 N N . VAL A 1 81 ? -7.251 -4.653 -4.566 1.00 78.62 81 VAL A N 1
ATOM 647 C CA . VAL A 1 81 ? -8.141 -5.386 -3.660 1.00 78.62 81 VAL A CA 1
ATOM 648 C C . VAL A 1 81 ? -8.137 -4.691 -2.294 1.00 78.62 81 VAL A C 1
ATOM 650 O O . VAL A 1 81 ? -7.063 -4.345 -1.796 1.00 78.62 81 VAL A O 1
ATOM 653 N N . PRO A 1 82 ? -9.311 -4.453 -1.689 1.00 82.19 82 PRO A N 1
ATOM 654 C CA . PRO A 1 82 ? -9.373 -3.728 -0.435 1.00 82.19 82 PRO A CA 1
ATOM 655 C C . PRO A 1 82 ? -8.740 -4.499 0.723 1.00 82.19 82 PRO A C 1
ATOM 657 O O . PRO A 1 82 ? -8.880 -5.717 0.827 1.00 82.19 82 PRO A O 1
ATOM 660 N N . GLY A 1 83 ? -8.099 -3.757 1.621 1.00 84.50 83 GLY A N 1
ATOM 661 C CA . GLY A 1 83 ? -7.693 -4.239 2.939 1.00 84.50 83 GLY A CA 1
ATOM 662 C C . GLY A 1 83 ? -8.831 -4.089 3.945 1.00 84.50 83 GLY A C 1
ATOM 663 O O . GLY A 1 83 ? -9.693 -3.217 3.792 1.00 84.50 83 GLY A O 1
ATOM 664 N N . TYR A 1 84 ? -8.826 -4.925 4.981 1.00 87.56 84 TYR A N 1
ATOM 665 C CA . TYR A 1 84 ? -9.857 -4.937 6.019 1.00 87.56 84 TYR A CA 1
ATOM 666 C C . TYR A 1 84 ? -9.224 -4.927 7.410 1.00 87.56 84 TYR A C 1
ATOM 668 O O . TYR A 1 84 ? -8.576 -5.895 7.810 1.00 87.56 84 TYR A O 1
ATOM 676 N N . ILE A 1 85 ? -9.423 -3.835 8.150 1.00 87.50 85 ILE A N 1
ATOM 677 C CA . ILE A 1 85 ? -8.986 -3.714 9.543 1.00 87.50 85 ILE A CA 1
ATOM 678 C C . ILE A 1 85 ? -10.165 -4.013 10.451 1.00 87.50 85 ILE A C 1
ATOM 680 O O . ILE A 1 85 ? -11.148 -3.276 10.481 1.00 87.50 85 ILE A O 1
ATOM 684 N N . SER A 1 86 ? -10.019 -5.067 11.236 1.00 87.88 86 SER A N 1
ATOM 685 C CA . SER A 1 86 ? -10.981 -5.569 12.205 1.00 87.88 86 SER A CA 1
ATOM 686 C C . SER A 1 86 ? -10.435 -5.463 13.630 1.00 87.88 86 SER A C 1
ATOM 688 O O . SER A 1 86 ? -9.320 -4.982 13.868 1.00 87.88 86 SER A O 1
ATOM 690 N N . HIS A 1 87 ? -11.245 -5.874 14.601 1.00 84.25 87 HIS A N 1
ATOM 691 C CA . HIS A 1 87 ? -10.795 -5.990 15.985 1.00 84.25 87 HIS A CA 1
AT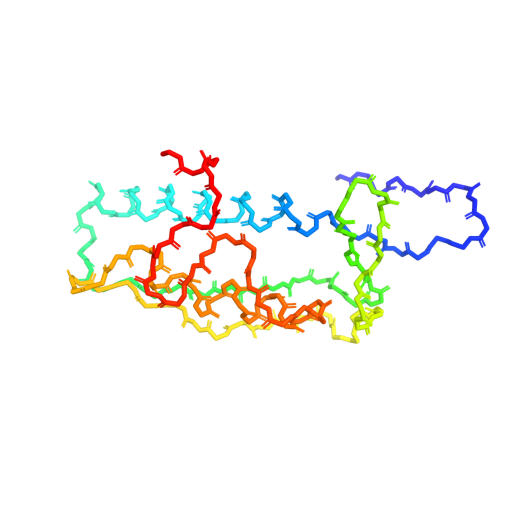OM 692 C C . HIS A 1 87 ? -9.810 -7.146 16.190 1.00 84.25 87 HIS A C 1
ATOM 694 O O . HIS A 1 87 ? -8.983 -7.058 17.092 1.00 84.25 87 HIS A O 1
ATOM 700 N N . ASP A 1 88 ? -9.870 -8.163 15.332 1.00 86.19 88 ASP A N 1
ATOM 701 C CA . ASP A 1 88 ? -9.179 -9.437 15.526 1.00 86.19 88 ASP A CA 1
ATOM 702 C C . ASP A 1 88 ? -7.832 -9.513 14.798 1.00 86.19 88 ASP A C 1
ATOM 704 O O . ASP A 1 88 ? -7.066 -10.439 15.041 1.00 86.19 88 ASP A O 1
ATOM 708 N N . ASN A 1 89 ? -7.532 -8.551 13.917 1.00 83.19 89 ASN A N 1
ATOM 709 C CA . ASN A 1 89 ? -6.281 -8.508 13.165 1.00 83.19 89 ASN A CA 1
ATOM 710 C C . ASN A 1 89 ? -5.459 -7.244 13.447 1.00 83.19 89 ASN A C 1
ATOM 712 O O . ASN A 1 89 ? -5.967 -6.152 13.734 1.00 83.19 89 ASN A O 1
ATOM 716 N N . SER A 1 90 ? -4.148 -7.417 13.347 1.00 85.12 90 SER A N 1
ATOM 717 C CA . SER A 1 90 ? -3.160 -6.351 13.382 1.00 85.12 90 SER A CA 1
ATOM 718 C C . SER A 1 90 ? -3.222 -5.490 12.114 1.00 85.12 90 SER A C 1
ATOM 720 O O . SER A 1 90 ? -3.769 -5.878 11.078 1.00 85.12 90 SER A O 1
ATOM 722 N N . PHE A 1 91 ? -2.631 -4.294 12.180 1.00 86.50 91 PHE A N 1
ATOM 723 C CA . PHE A 1 91 ? -2.494 -3.423 11.009 1.00 86.50 91 PHE A CA 1
ATOM 724 C C . PHE A 1 91 ? -1.724 -4.112 9.873 1.00 86.50 91 PHE A C 1
ATOM 726 O O . PHE A 1 91 ? -2.149 -4.051 8.720 1.00 86.50 91 PHE A O 1
ATOM 733 N N . SER A 1 92 ? -0.623 -4.789 10.207 1.00 86.94 92 SER A N 1
ATOM 734 C CA . SER A 1 92 ? 0.232 -5.479 9.242 1.00 86.94 92 SER A CA 1
ATOM 735 C C . SER A 1 92 ? -0.524 -6.576 8.489 1.00 86.94 92 SER A C 1
ATOM 737 O O . SER A 1 92 ? -0.487 -6.602 7.262 1.00 86.94 92 SER A O 1
ATOM 739 N N . GLU A 1 93 ? -1.286 -7.421 9.191 1.00 86.38 93 GLU A N 1
ATOM 740 C CA . GLU A 1 93 ? -2.119 -8.458 8.557 1.00 86.38 93 GLU A CA 1
ATOM 741 C C . GLU A 1 93 ? -3.180 -7.849 7.633 1.00 86.38 93 GLU A C 1
ATOM 743 O O . GLU A 1 93 ? -3.435 -8.350 6.539 1.00 86.38 93 GLU A O 1
ATOM 748 N N . ALA A 1 94 ? -3.797 -6.742 8.052 1.00 87.69 94 ALA A N 1
ATOM 749 C CA . ALA A 1 94 ? -4.828 -6.074 7.269 1.00 87.69 94 ALA A CA 1
ATOM 750 C C . ALA A 1 94 ? -4.289 -5.400 5.997 1.00 87.69 94 ALA A C 1
ATOM 752 O O . ALA A 1 94 ? -4.997 -5.338 4.986 1.00 87.69 94 ALA A O 1
ATOM 753 N N . ILE A 1 95 ? -3.060 -4.872 6.045 1.00 89.12 95 ILE A N 1
ATOM 754 C CA . ILE A 1 95 ? -2.451 -4.125 4.939 1.00 89.12 95 ILE A CA 1
ATOM 755 C C . ILE A 1 95 ? -1.613 -5.003 4.006 1.00 89.12 95 ILE A C 1
ATOM 757 O O . ILE A 1 95 ? -1.464 -4.659 2.833 1.00 89.12 95 ILE A O 1
ATOM 761 N N . PHE A 1 96 ? -1.127 -6.155 4.478 1.00 89.00 96 PHE A N 1
ATOM 762 C CA . PHE A 1 96 ? -0.391 -7.135 3.678 1.00 89.00 96 PHE A CA 1
ATOM 763 C C . PHE A 1 96 ? -1.033 -7.426 2.306 1.00 89.00 96 PHE A C 1
ATOM 765 O O . PHE A 1 96 ? -0.329 -7.305 1.296 1.00 89.00 96 PHE A O 1
ATOM 772 N N . PRO A 1 97 ? -2.343 -7.746 2.193 1.00 88.62 97 PRO A N 1
ATOM 773 C CA . PRO A 1 97 ? -2.953 -8.004 0.889 1.00 88.62 97 PRO A CA 1
ATOM 774 C C . PRO A 1 97 ? -2.979 -6.761 -0.008 1.00 88.62 97 PRO A C 1
ATOM 776 O O . PRO A 1 97 ? -2.854 -6.887 -1.225 1.00 88.62 97 PRO A O 1
ATOM 779 N N . VAL A 1 98 ? -3.101 -5.558 0.560 1.00 90.19 98 VAL A N 1
ATOM 780 C CA . VAL A 1 98 ? -3.079 -4.302 -0.207 1.00 90.19 98 VAL A CA 1
ATOM 781 C C . VAL A 1 98 ? -1.687 -4.064 -0.785 1.00 90.19 98 VAL A C 1
ATOM 783 O O . VAL A 1 98 ? -1.556 -3.840 -1.990 1.00 90.19 98 VAL A O 1
ATOM 786 N N . MET A 1 99 ? -0.646 -4.162 0.047 1.00 90.12 99 MET A N 1
ATOM 787 C CA . MET A 1 99 ? 0.735 -3.936 -0.393 1.00 90.12 99 MET A CA 1
ATOM 788 C C . MET A 1 99 ? 1.210 -5.011 -1.362 1.00 90.12 99 MET A C 1
ATOM 790 O O . MET A 1 99 ? 1.825 -4.690 -2.373 1.00 90.12 99 MET A O 1
ATOM 794 N N . THR A 1 100 ? 0.853 -6.273 -1.124 1.00 89.56 100 THR A N 1
ATOM 795 C CA . THR A 1 100 ? 1.204 -7.378 -2.026 1.00 89.56 100 THR A CA 1
ATOM 796 C C . THR A 1 100 ? 0.564 -7.209 -3.402 1.00 89.56 100 THR A C 1
ATOM 798 O O . THR A 1 100 ? 1.246 -7.346 -4.413 1.00 89.56 100 THR A O 1
ATOM 801 N N . ASN A 1 101 ? -0.716 -6.832 -3.473 1.00 90.06 101 ASN A N 1
ATOM 802 C CA . ASN A 1 101 ? -1.355 -6.571 -4.765 1.00 90.06 101 ASN A CA 1
ATOM 803 C C . ASN A 1 101 ? -0.737 -5.363 -5.487 1.00 90.06 101 ASN A C 1
ATOM 805 O O . ASN A 1 101 ? -0.611 -5.378 -6.709 1.00 90.06 101 ASN A O 1
ATOM 809 N N . LEU A 1 102 ? -0.329 -4.320 -4.757 1.00 89.50 102 LEU A N 1
ATOM 810 C CA . LEU A 1 102 ? 0.429 -3.216 -5.352 1.00 89.50 102 LEU A CA 1
ATOM 811 C C . LEU A 1 102 ? 1.794 -3.692 -5.871 1.00 89.50 102 LEU A C 1
ATOM 813 O O . LEU A 1 102 ? 2.185 -3.309 -6.968 1.00 89.50 102 LEU A O 1
ATOM 817 N N . ALA A 1 103 ? 2.494 -4.554 -5.135 1.00 88.25 103 ALA A N 1
ATOM 818 C CA . ALA A 1 103 ? 3.768 -5.126 -5.561 1.00 88.25 103 ALA A CA 1
ATOM 819 C C . ALA A 1 103 ? 3.610 -5.930 -6.867 1.00 88.25 103 ALA A C 1
ATOM 821 O O . ALA A 1 103 ? 4.381 -5.743 -7.811 1.00 88.25 103 ALA A O 1
ATOM 822 N N . HIS A 1 104 ? 2.546 -6.738 -6.967 1.00 88.56 104 HIS A N 1
ATOM 823 C CA . HIS A 1 104 ? 2.202 -7.514 -8.169 1.00 88.56 104 HIS A CA 1
ATOM 824 C C . HIS A 1 104 ? 1.972 -6.634 -9.392 1.00 88.56 104 HIS A C 1
ATOM 826 O O . HIS A 1 104 ? 2.408 -6.976 -10.490 1.00 88.56 104 HIS A O 1
ATOM 832 N N . VAL A 1 105 ? 1.333 -5.476 -9.213 1.00 87.00 105 VAL A N 1
ATOM 833 C CA . VAL A 1 105 ? 1.130 -4.499 -10.293 1.00 87.00 105 VAL A CA 1
ATOM 834 C C . VAL A 1 105 ? 2.460 -4.067 -10.907 1.00 87.00 105 VAL A C 1
ATOM 836 O O . VAL A 1 105 ? 2.554 -3.899 -12.120 1.00 87.00 105 VAL A O 1
ATOM 839 N N . PHE A 1 106 ? 3.498 -3.940 -10.087 1.00 82.56 106 PHE A N 1
ATOM 840 C CA . PHE A 1 106 ? 4.846 -3.579 -10.510 1.00 82.56 106 PHE A CA 1
ATOM 841 C C . PHE A 1 106 ? 5.726 -4.796 -10.871 1.00 82.56 106 PHE A C 1
ATOM 843 O O . PHE A 1 106 ? 6.908 -4.636 -11.176 1.00 82.56 106 PHE A O 1
ATOM 850 N N . GLY A 1 107 ? 5.164 -6.007 -10.901 1.00 82.94 107 GLY A N 1
ATOM 851 C CA . GLY A 1 107 ? 5.863 -7.237 -11.285 1.00 82.94 107 GLY A CA 1
ATOM 852 C C . GLY A 1 107 ? 6.727 -7.858 -10.185 1.00 82.94 107 GLY A C 1
ATOM 853 O O . GLY A 1 107 ? 7.558 -8.709 -10.490 1.00 82.94 107 GLY A O 1
ATOM 854 N N . PHE A 1 108 ? 6.558 -7.446 -8.929 1.00 82.94 108 PHE A N 1
ATOM 855 C CA . PHE A 1 108 ? 7.166 -8.115 -7.776 1.00 82.94 108 PHE A CA 1
ATOM 856 C C . PHE A 1 108 ? 6.275 -9.262 -7.292 1.00 82.94 108 PHE A C 1
ATOM 858 O O . PHE A 1 108 ? 5.069 -9.231 -7.513 1.00 82.94 108 PHE A O 1
ATOM 865 N N . GLU A 1 109 ? 6.842 -10.257 -6.606 1.00 78.94 109 GLU A N 1
ATOM 866 C CA . GLU A 1 109 ? 6.063 -11.379 -6.055 1.00 78.94 109 GLU A CA 1
ATOM 867 C C . GLU A 1 109 ? 5.378 -11.044 -4.722 1.00 78.94 109 GLU A C 1
ATOM 869 O O . GLU A 1 109 ? 4.295 -11.558 -4.451 1.00 78.94 109 GLU A O 1
ATOM 874 N N . TYR A 1 110 ? 5.979 -10.180 -3.896 1.00 77.50 110 TYR A N 1
ATOM 875 C CA . TYR A 1 110 ? 5.476 -9.827 -2.564 1.00 77.50 110 TYR A CA 1
ATOM 876 C C . TYR A 1 110 ? 5.857 -8.398 -2.158 1.00 77.50 110 TYR A C 1
ATOM 878 O O . TYR A 1 110 ? 6.761 -7.791 -2.737 1.00 77.50 110 TYR A O 1
ATOM 886 N N . THR A 1 111 ? 5.156 -7.879 -1.144 1.00 79.88 111 THR A N 1
ATOM 887 C CA . THR A 1 111 ? 5.544 -6.661 -0.415 1.00 79.88 111 THR A CA 1
ATOM 888 C C . THR A 1 111 ? 6.906 -6.837 0.260 1.00 79.88 111 THR A C 1
ATOM 890 O O . THR A 1 111 ? 7.236 -7.934 0.708 1.00 79.88 111 THR A O 1
ATOM 893 N N . SER A 1 112 ? 7.694 -5.762 0.364 1.00 77.94 112 SER A N 1
ATOM 894 C CA . SER A 1 112 ? 8.982 -5.788 1.077 1.00 77.94 112 SER A CA 1
ATOM 895 C C . SER A 1 112 ? 8.874 -5.447 2.570 1.00 77.94 112 SER A C 1
ATOM 897 O O . SER A 1 112 ? 9.872 -5.504 3.289 1.00 77.94 112 SER A O 1
ATOM 899 N N . LEU A 1 113 ? 7.674 -5.087 3.043 1.00 78.38 113 LEU A N 1
ATOM 900 C CA . LEU A 1 113 ? 7.461 -4.552 4.390 1.00 78.38 113 LEU A CA 1
ATOM 901 C C . LEU A 1 113 ? 6.937 -5.574 5.398 1.00 78.38 113 LEU A C 1
ATOM 903 O O . LEU A 1 113 ? 7.288 -5.493 6.575 1.00 78.38 113 LEU A O 1
ATOM 907 N N . TYR A 1 114 ? 6.090 -6.505 4.962 1.00 78.75 114 TYR A N 1
ATO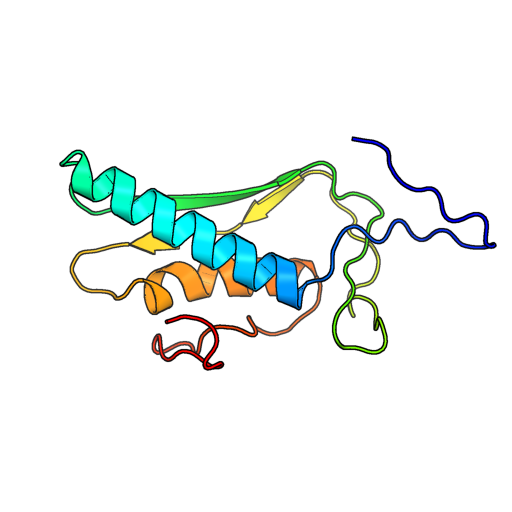M 908 C CA . TYR A 1 114 ? 5.304 -7.360 5.852 1.00 78.75 114 TYR A CA 1
ATOM 909 C C . TYR A 1 114 ? 5.392 -8.827 5.444 1.00 78.75 114 TYR A C 1
ATOM 911 O O . TYR A 1 114 ? 5.322 -9.157 4.261 1.00 78.75 114 TYR A O 1
ATOM 919 N N . PHE A 1 115 ? 5.485 -9.706 6.432 1.00 75.25 115 PHE A N 1
ATOM 920 C CA . PHE A 1 115 ? 5.228 -11.124 6.270 1.00 75.25 115 PHE A CA 1
ATOM 921 C C . PHE A 1 115 ? 3.713 -11.399 6.282 1.00 75.25 115 PHE A C 1
ATOM 923 O O . PHE A 1 115 ? 2.934 -10.583 6.789 1.00 75.25 115 PHE A O 1
ATOM 930 N N . PRO A 1 116 ? 3.266 -12.542 5.725 1.00 69.69 116 PRO A N 1
ATOM 931 C CA . PRO A 1 116 ? 1.846 -12.901 5.693 1.00 69.69 116 PRO A CA 1
ATOM 932 C C . PRO A 1 116 ? 1.188 -13.043 7.074 1.00 69.69 116 PRO A C 1
ATOM 934 O O . PRO A 1 116 ? -0.026 -12.902 7.181 1.00 69.69 116 PRO A O 1
ATOM 937 N N . ASP A 1 117 ? 1.972 -13.333 8.111 1.00 74.00 117 ASP A N 1
ATOM 938 C CA . ASP A 1 117 ? 1.552 -13.439 9.516 1.00 74.00 117 ASP A CA 1
ATOM 939 C C . ASP A 1 117 ? 1.523 -12.084 10.249 1.00 74.00 117 ASP A C 1
ATOM 941 O O . ASP A 1 117 ? 1.255 -12.022 11.446 1.00 74.00 117 ASP A O 1
ATOM 945 N N . GLY A 1 118 ? 1.794 -10.986 9.536 1.00 67.00 118 GLY A N 1
ATOM 946 C CA . GLY A 1 118 ? 1.811 -9.639 10.094 1.00 67.00 118 GLY A CA 1
ATOM 947 C C . GLY A 1 118 ? 3.135 -9.226 10.732 1.00 67.00 118 GLY A C 1
ATOM 948 O O . GLY A 1 118 ? 3.243 -8.079 11.181 1.00 67.00 118 GLY A O 1
ATOM 949 N N . GLU A 1 119 ? 4.152 -10.091 10.751 1.00 77.50 119 GLU A N 1
ATOM 950 C CA . GLU A 1 119 ? 5.486 -9.679 11.178 1.00 77.50 119 GLU A CA 1
ATOM 951 C C . GLU A 1 119 ? 6.083 -8.664 10.193 1.00 77.50 119 GLU A C 1
ATOM 953 O O . GLU A 1 119 ? 5.848 -8.701 8.985 1.00 77.50 119 GLU A O 1
ATOM 958 N N . VAL A 1 120 ? 6.853 -7.705 10.703 1.00 74.44 120 VAL A N 1
ATOM 959 C CA . VAL A 1 120 ? 7.480 -6.674 9.869 1.00 74.44 120 VAL A CA 1
ATOM 960 C C . VAL A 1 120 ? 8.839 -7.187 9.395 1.00 74.44 120 VAL A C 1
ATOM 962 O O . VAL A 1 120 ? 9.690 -7.544 10.206 1.00 74.44 120 VAL A O 1
ATOM 965 N N . VAL A 1 121 ? 9.067 -7.184 8.081 1.00 65.88 121 VAL A N 1
ATOM 966 C CA . VAL A 1 121 ? 10.311 -7.672 7.455 1.00 65.88 121 VAL A CA 1
ATOM 967 C C . VAL A 1 121 ? 11.496 -6.740 7.768 1.00 65.88 121 VAL A C 1
ATOM 969 O O . VAL A 1 121 ? 12.644 -7.182 7.791 1.00 65.88 121 VAL A O 1
ATOM 972 N N . ASN A 1 122 ? 11.242 -5.451 8.046 1.00 54.78 122 ASN A N 1
ATOM 973 C CA . ASN A 1 122 ? 12.273 -4.423 8.230 1.00 54.78 122 ASN A CA 1
ATOM 974 C C . ASN A 1 122 ? 12.051 -3.495 9.445 1.00 54.78 122 ASN A C 1
ATOM 976 O O . ASN A 1 122 ? 10.958 -2.995 9.690 1.00 54.78 122 ASN A O 1
ATOM 980 N N . HIS A 1 123 ? 13.137 -3.170 10.158 1.00 46.00 123 HIS A N 1
ATOM 981 C CA . HIS A 1 123 ? 13.180 -2.375 11.406 1.00 46.00 123 HIS A CA 1
ATOM 982 C C . HIS A 1 123 ? 12.800 -0.876 11.281 1.00 46.00 123 HIS A C 1
ATOM 984 O O . HIS A 1 123 ? 12.963 -0.123 12.246 1.00 46.00 123 HIS A O 1
ATOM 990 N N . TYR A 1 124 ? 12.334 -0.415 10.118 1.00 40.78 124 TYR A N 1
ATOM 991 C CA . TYR A 1 124 ? 12.065 1.007 9.850 1.00 40.78 124 TYR A CA 1
ATOM 992 C C . TYR A 1 124 ? 10.650 1.463 10.230 1.00 40.78 124 TYR A C 1
ATOM 994 O O . TYR A 1 124 ? 10.412 2.660 10.369 1.00 40.78 124 TYR A O 1
ATOM 1002 N N . ILE A 1 125 ? 9.737 0.528 10.502 1.00 41.94 125 ILE A N 1
ATOM 1003 C CA . ILE A 1 125 ? 8.395 0.833 11.007 1.00 41.94 125 ILE A CA 1
ATOM 1004 C C . ILE A 1 125 ? 8.406 0.630 12.529 1.00 41.94 125 ILE A C 1
ATOM 1006 O O . ILE A 1 125 ? 8.153 -0.469 13.017 1.00 41.94 125 ILE A O 1
ATOM 1010 N N . LYS A 1 126 ? 8.769 1.682 13.273 1.00 36.56 126 LYS A N 1
ATOM 1011 C CA . LYS A 1 126 ? 8.552 1.766 14.728 1.00 36.56 126 LYS A CA 1
ATOM 1012 C C . LYS A 1 126 ? 7.199 2.402 15.032 1.00 36.56 126 LYS A C 1
ATOM 1014 O O . LYS A 1 126 ? 6.800 3.334 14.301 1.00 36.56 126 LYS A O 1
#

Sequence (126 aa):
MMNRVSNNGDSQPTIYRWDRFEEYLAIKIKELIEVILDYGIAKPIYIFVSLLNVKGKTATFGEWGDQTPGGPLMQDIIKIVPGYISHDNSFSEAIFPVMTNLAHVFGFEYTSLYFPDGEVVNHYIK